Protein AF-A0A5C5FKF2-F1 (afdb_monomer_lite)

Sequence (70 aa):
KNACVLYSIIGESCKLGPWSRVEGAPLVGDKQSIAILGKDVSVLKEVHIRSCIVLPSKNLSRSAKNEVLL

Radius of gyration: 11.16 Å; chains: 1; bounding box: 25×21×33 Å

Structure (mmCIF, N/CA/C/O backbone):
data_AF-A0A5C5FKF2-F1
#
_entry.id   AF-A0A5C5FKF2-F1
#
loop_
_atom_site.group_PDB
_atom_site.id
_atom_site.type_symbol
_atom_site.label_atom_id
_atom_site.label_alt_id
_atom_site.label_comp_id
_atom_site.label_asym_id
_atom_site.label_entity_id
_atom_site.label_seq_id
_atom_site.pdbx_PDB_ins_code
_atom_site.Cartn_x
_atom_site.Cartn_y
_atom_site.Cartn_z
_atom_site.occupancy
_atom_site.B_iso_or_equiv
_atom_site.auth_seq_id
_atom_site.auth_comp_id
_atom_site.auth_asym_id
_atom_site.auth_atom_id
_atom_site.pdbx_PDB_model_num
ATOM 1 N N . LYS A 1 1 ? 3.579 -4.273 16.848 1.00 65.06 1 LYS A N 1
ATOM 2 C CA . LYS A 1 1 ? 2.629 -4.645 15.768 1.00 65.06 1 LYS A CA 1
ATOM 3 C C . LYS A 1 1 ? 2.980 -3.775 14.574 1.00 65.06 1 LYS A C 1
ATOM 5 O O . LYS A 1 1 ? 2.996 -2.566 14.747 1.00 65.06 1 LYS A O 1
ATOM 10 N N . ASN A 1 2 ? 3.329 -4.370 13.436 1.00 91.81 2 ASN A N 1
ATOM 11 C CA . ASN A 1 2 ? 4.109 -3.683 12.402 1.00 91.81 2 ASN A CA 1
ATOM 12 C C . ASN A 1 2 ? 3.240 -3.397 11.174 1.00 91.81 2 ASN A C 1
ATOM 14 O O . ASN A 1 2 ? 2.335 -4.174 10.885 1.00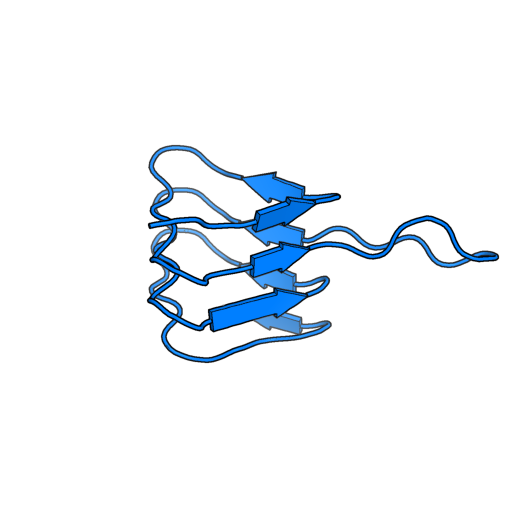 91.81 2 ASN A O 1
ATOM 18 N N . ALA A 1 3 ? 3.525 -2.312 10.466 1.00 94.25 3 ALA A N 1
ATOM 19 C CA . ALA A 1 3 ? 2.958 -1.992 9.160 1.00 94.25 3 ALA A CA 1
ATOM 20 C C . ALA A 1 3 ? 4.112 -1.727 8.188 1.00 94.25 3 ALA A C 1
ATOM 22 O O . ALA A 1 3 ? 5.227 -1.427 8.619 1.00 94.25 3 ALA A O 1
ATOM 23 N N . CYS A 1 4 ? 3.862 -1.860 6.890 1.00 94.50 4 CYS A N 1
ATOM 24 C CA . CYS A 1 4 ? 4.879 -1.658 5.865 1.00 94.50 4 CYS A CA 1
ATOM 25 C C . CYS A 1 4 ? 4.431 -0.578 4.879 1.00 94.50 4 CYS A C 1
ATOM 27 O O . CYS A 1 4 ? 3.319 -0.641 4.358 1.00 94.50 4 CYS A O 1
ATOM 29 N N . VAL A 1 5 ? 5.297 0.405 4.632 1.00 95.19 5 VAL A N 1
ATOM 30 C CA . VAL A 1 5 ? 5.058 1.491 3.677 1.00 95.19 5 VAL A CA 1
ATOM 31 C C . VAL A 1 5 ? 6.253 1.577 2.742 1.00 95.19 5 VAL A C 1
ATOM 33 O O . VAL A 1 5 ? 7.379 1.763 3.196 1.00 95.19 5 VAL A O 1
ATOM 36 N N . LEU A 1 6 ? 6.017 1.407 1.445 1.00 94.50 6 LEU A N 1
ATOM 37 C CA . LEU A 1 6 ? 7.058 1.364 0.415 1.00 94.50 6 LEU A CA 1
ATOM 38 C C . LEU A 1 6 ? 6.583 2.152 -0.805 1.00 94.50 6 LEU A C 1
ATOM 40 O O . LEU A 1 6 ? 5.436 2.003 -1.201 1.00 94.50 6 LEU A O 1
ATOM 44 N N . TYR A 1 7 ? 7.420 2.975 -1.437 1.00 93.75 7 TYR A N 1
ATOM 45 C CA . TYR A 1 7 ? 7.064 3.653 -2.703 1.00 93.75 7 TYR A CA 1
ATOM 46 C C . TYR A 1 7 ? 5.671 4.321 -2.673 1.00 93.75 7 TYR A C 1
ATOM 48 O O . TYR A 1 7 ? 4.818 4.045 -3.517 1.00 93.75 7 TYR A O 1
ATOM 56 N N . SER A 1 8 ? 5.398 5.109 -1.630 1.00 94.69 8 SER A N 1
ATOM 57 C CA . SER A 1 8 ? 4.058 5.632 -1.343 1.00 94.69 8 SER A CA 1
ATOM 58 C C . SER A 1 8 ? 4.099 7.062 -0.812 1.00 94.69 8 SER A C 1
ATOM 60 O O . SER A 1 8 ? 5.063 7.452 -0.155 1.00 94.69 8 SER A O 1
ATOM 62 N N . ILE A 1 9 ? 3.027 7.815 -1.056 1.00 95.50 9 ILE A N 1
ATOM 63 C CA . ILE A 1 9 ? 2.756 9.129 -0.460 1.00 95.50 9 ILE A CA 1
ATOM 64 C C . ILE A 1 9 ? 1.614 8.960 0.537 1.00 95.50 9 ILE A C 1
ATOM 66 O O . ILE A 1 9 ? 0.545 8.463 0.181 1.00 95.50 9 ILE A O 1
ATOM 70 N N . ILE A 1 10 ? 1.836 9.376 1.783 1.00 95.81 10 ILE A N 1
ATOM 71 C CA . ILE A 1 10 ? 0.856 9.273 2.866 1.00 95.81 10 ILE A CA 1
ATOM 72 C C . ILE A 1 10 ? 0.452 10.679 3.300 1.00 95.81 10 ILE A C 1
ATOM 74 O O . ILE A 1 10 ? 1.307 11.488 3.657 1.00 95.81 10 ILE A O 1
ATOM 78 N N . GLY A 1 11 ? -0.847 10.964 3.255 1.00 95.19 11 GLY A N 1
ATOM 79 C CA . GLY A 1 11 ? -1.421 12.222 3.710 1.00 95.19 11 GLY A CA 1
ATOM 80 C C . GLY A 1 11 ? -1.413 12.378 5.232 1.00 95.19 11 GLY A C 1
ATOM 81 O O . GLY A 1 11 ? -1.202 11.429 5.990 1.00 95.19 11 GLY A O 1
ATOM 82 N N . GLU A 1 12 ? -1.681 13.599 5.688 1.00 96.50 12 GLU A N 1
ATOM 83 C CA . GLU A 1 12 ? -1.782 13.936 7.111 1.00 96.50 12 GLU A CA 1
ATOM 84 C C . GLU A 1 12 ? -2.827 13.065 7.837 1.00 96.50 12 GLU A C 1
ATOM 86 O O . GLU A 1 12 ? -3.850 12.689 7.258 1.00 96.50 12 GLU A O 1
ATOM 91 N N . SER A 1 13 ? -2.581 12.760 9.117 1.00 96.12 13 SER A N 1
ATOM 92 C CA . SER A 1 13 ? -3.521 12.056 10.007 1.00 96.12 13 SER A CA 1
ATOM 93 C C . SER A 1 13 ? -3.954 10.655 9.546 1.00 96.12 13 SER A C 1
ATOM 95 O O . SER A 1 13 ? -4.949 10.110 10.031 1.00 96.12 13 SER A O 1
ATOM 97 N N . CYS A 1 14 ? -3.192 10.025 8.649 1.00 95.38 14 CYS A N 1
ATOM 98 C CA . CYS A 1 14 ? -3.442 8.643 8.256 1.00 95.38 14 CYS A CA 1
ATOM 99 C C . CYS A 1 14 ? -3.144 7.654 9.392 1.00 95.38 14 CYS A C 1
ATOM 101 O O . CYS A 1 14 ? -2.186 7.809 10.151 1.00 95.38 14 CYS A O 1
ATOM 103 N N . LYS A 1 15 ? -3.935 6.582 9.468 1.00 95.50 15 LYS A N 1
ATOM 104 C CA . LYS A 1 15 ? -3.772 5.501 10.449 1.00 95.50 15 LYS A CA 1
ATOM 105 C C . LYS A 1 15 ? -3.534 4.186 9.726 1.00 95.50 15 LYS A C 1
ATOM 107 O O . LYS A 1 15 ? -4.352 3.781 8.908 1.00 95.50 15 LYS A O 1
ATOM 112 N N . LEU A 1 16 ? -2.439 3.501 10.045 1.00 95.50 16 LEU A N 1
ATOM 113 C CA . LEU A 1 16 ? -2.098 2.204 9.459 1.00 95.50 16 LEU A CA 1
ATOM 114 C C . LEU A 1 16 ? -2.230 1.098 10.504 1.00 95.50 16 LEU A C 1
ATOM 116 O O . LEU A 1 16 ? -1.585 1.122 11.553 1.00 95.50 16 LEU A O 1
ATOM 120 N N . GLY A 1 17 ? -3.090 0.125 10.219 1.00 95.00 17 GLY A N 1
ATOM 121 C CA . GLY A 1 17 ? -3.358 -1.004 11.091 1.00 95.00 17 GLY A CA 1
ATOM 122 C C . GLY A 1 17 ? -2.194 -2.003 11.156 1.00 95.00 17 GLY A C 1
ATOM 123 O O . GLY A 1 17 ? -1.351 -2.056 10.258 1.00 95.00 17 GLY A O 1
ATOM 124 N N . PRO A 1 18 ? -2.146 -2.854 12.193 1.00 96.00 18 PRO A N 1
ATOM 125 C CA . PRO A 1 18 ? -1.225 -3.987 12.255 1.00 96.00 18 PRO A CA 1
ATOM 126 C C . PRO A 1 18 ? -1.306 -4.871 11.009 1.00 96.00 18 PRO A C 1
ATOM 128 O O . PRO A 1 18 ? -2.403 -5.205 10.572 1.00 96.00 18 PRO A O 1
ATOM 131 N N . TRP A 1 19 ? -0.161 -5.295 10.481 1.00 95.00 19 TRP A N 1
ATOM 132 C CA . TRP A 1 19 ? -0.055 -6.113 9.268 1.00 95.00 19 TRP A CA 1
ATOM 133 C C . TRP A 1 19 ? -0.618 -5.447 8.007 1.00 95.00 19 TRP A C 1
ATOM 135 O O . TRP A 1 19 ? -0.796 -6.116 6.992 1.00 95.00 19 TRP A O 1
ATOM 145 N N . SER A 1 20 ? -0.886 -4.138 8.051 1.00 96.06 20 SER A N 1
ATOM 146 C CA . SER A 1 20 ? -1.212 -3.386 6.846 1.00 96.06 20 SER A CA 1
ATOM 147 C C . SER A 1 20 ? 0.038 -3.143 6.009 1.00 96.06 20 SER A C 1
ATOM 149 O O . SER A 1 20 ? 1.161 -3.031 6.522 1.00 96.06 20 SER A O 1
ATOM 151 N N . ARG A 1 21 ? -0.161 -3.072 4.696 1.00 95.62 21 ARG A N 1
ATOM 152 C CA . ARG A 1 21 ? 0.909 -2.819 3.742 1.00 95.62 21 ARG A CA 1
ATOM 153 C C . ARG A 1 21 ? 0.423 -1.870 2.665 1.00 95.62 21 ARG A C 1
ATOM 155 O O . ARG A 1 21 ? -0.560 -2.157 1.993 1.00 95.62 21 ARG A O 1
ATOM 162 N N . VAL A 1 22 ? 1.117 -0.754 2.520 1.00 96.25 22 VAL A N 1
ATOM 163 C CA . VAL A 1 22 ? 0.853 0.261 1.505 1.00 96.25 22 VAL A CA 1
ATOM 164 C C . VAL A 1 22 ? 2.079 0.321 0.616 1.00 96.25 22 VAL A C 1
ATOM 166 O O . VAL A 1 22 ? 3.165 0.665 1.084 1.00 96.25 22 VAL A O 1
ATOM 169 N N . GLU A 1 23 ? 1.932 -0.082 -0.642 1.00 95.44 23 GLU A N 1
ATOM 170 C CA . GLU A 1 23 ? 3.067 -0.117 -1.549 1.00 95.44 23 GLU A CA 1
ATOM 171 C C . GLU A 1 23 ? 2.774 0.306 -2.986 1.00 95.44 23 GLU A C 1
ATOM 173 O O . GLU A 1 23 ? 1.767 -0.048 -3.597 1.00 95.44 23 GLU A O 1
ATOM 178 N N . GLY A 1 24 ? 3.711 1.044 -3.564 1.00 91.38 24 GLY A N 1
ATOM 179 C CA . GLY A 1 24 ? 3.891 1.088 -5.009 1.00 91.38 24 GLY A CA 1
ATOM 180 C C . GLY A 1 24 ? 4.646 -0.142 -5.523 1.00 91.38 24 GLY A C 1
ATOM 181 O O . GLY A 1 24 ? 4.925 -1.086 -4.781 1.00 91.38 24 GLY A O 1
ATOM 182 N N . ALA A 1 25 ? 5.008 -0.124 -6.799 1.00 87.94 25 ALA A N 1
ATOM 183 C CA . ALA A 1 25 ? 5.970 -1.051 -7.375 1.00 87.94 25 ALA A CA 1
ATOM 184 C C . ALA A 1 25 ? 7.280 -0.296 -7.658 1.00 87.94 25 ALA A C 1
ATOM 186 O O . ALA A 1 25 ? 7.230 0.787 -8.257 1.00 87.94 25 ALA A O 1
ATOM 187 N N . PRO A 1 26 ? 8.445 -0.843 -7.251 1.00 83.06 26 PRO A N 1
ATOM 188 C CA . PRO A 1 26 ? 9.731 -0.311 -7.683 1.00 83.06 26 PRO A CA 1
ATOM 189 C C . PRO A 1 26 ? 9.837 -0.367 -9.209 1.00 83.06 26 PRO A C 1
ATOM 191 O O . PRO A 1 26 ? 9.151 -1.161 -9.853 1.00 83.06 26 PRO A O 1
ATOM 194 N N . LEU A 1 27 ? 10.718 0.455 -9.778 1.00 77.50 27 LEU A N 1
ATOM 195 C CA . LEU A 1 27 ? 11.008 0.469 -11.209 1.00 77.50 27 LEU A CA 1
ATOM 196 C C . LEU A 1 27 ? 11.638 -0.877 -11.627 1.00 77.50 27 LEU A C 1
ATOM 198 O O . LEU A 1 27 ? 12.852 -1.057 -11.560 1.00 77.50 27 LEU A O 1
ATOM 202 N N . VAL A 1 28 ? 10.804 -1.845 -12.007 1.00 78.19 28 VAL A N 1
ATOM 203 C CA . VAL A 1 28 ? 11.225 -3.122 -12.598 1.00 78.19 28 VAL A CA 1
ATOM 204 C C . VAL A 1 28 ? 10.837 -3.072 -14.075 1.00 78.19 28 VAL A C 1
ATOM 206 O O . VAL A 1 28 ? 9.679 -3.293 -14.429 1.00 78.19 28 VAL A O 1
ATOM 209 N N . GLY A 1 29 ? 11.796 -2.714 -14.933 1.00 77.38 29 GLY A N 1
ATOM 210 C CA . GLY A 1 29 ? 11.540 -2.355 -16.335 1.00 77.38 29 GLY A CA 1
ATOM 211 C C . GLY A 1 29 ? 10.982 -0.932 -16.464 1.00 77.38 29 GLY A C 1
ATOM 212 O O . GLY A 1 29 ? 11.385 -0.049 -15.716 1.00 77.38 29 GLY A O 1
ATOM 213 N N . ASP A 1 30 ? 10.019 -0.714 -17.365 1.00 78.25 30 ASP A N 1
ATOM 214 C CA . ASP A 1 30 ? 9.473 0.628 -17.660 1.00 78.25 30 ASP A CA 1
ATOM 215 C C . ASP A 1 30 ? 8.282 1.047 -16.776 1.00 78.25 30 ASP A C 1
ATOM 217 O O . ASP A 1 30 ? 7.676 2.097 -16.991 1.00 78.25 30 ASP A O 1
ATOM 221 N N . LYS A 1 31 ? 7.878 0.221 -15.802 1.00 75.69 31 LYS A N 1
ATOM 222 C CA . LYS A 1 31 ? 6.670 0.466 -14.997 1.00 75.69 31 LYS A CA 1
ATOM 223 C C . LYS A 1 31 ? 7.026 0.730 -13.541 1.00 75.69 31 LYS A C 1
ATOM 225 O O . LYS A 1 31 ? 7.294 -0.195 -12.782 1.00 75.69 31 LYS A O 1
ATOM 230 N N . GLN A 1 32 ? 6.959 1.999 -13.155 1.00 86.19 32 GLN A N 1
ATOM 231 C CA . GLN A 1 32 ? 6.920 2.429 -11.761 1.00 86.19 32 GLN A CA 1
ATOM 232 C C . GLN A 1 32 ? 5.473 2.707 -11.360 1.00 86.19 32 GLN A C 1
ATOM 234 O O . GLN A 1 32 ? 4.693 3.246 -12.146 1.00 86.19 32 GLN A O 1
ATOM 239 N N . SER A 1 33 ? 5.114 2.377 -10.124 1.00 91.38 33 SER A N 1
ATOM 240 C CA . SER A 1 33 ? 3.830 2.787 -9.569 1.00 91.38 33 SER A CA 1
ATOM 241 C C . SER A 1 33 ? 3.978 3.271 -8.139 1.00 91.38 33 SER A C 1
ATOM 243 O O . SER A 1 33 ? 4.917 2.914 -7.429 1.00 91.38 33 SER A O 1
ATOM 245 N N . ILE A 1 34 ? 3.030 4.101 -7.726 1.00 93.62 34 ILE A N 1
ATOM 246 C CA . ILE A 1 34 ? 2.998 4.735 -6.415 1.00 93.62 34 ILE A CA 1
ATOM 247 C C . ILE A 1 34 ? 1.632 4.494 -5.784 1.00 93.62 34 ILE A C 1
ATOM 249 O O . ILE A 1 34 ? 0.621 4.488 -6.489 1.00 93.62 34 ILE A O 1
ATOM 253 N N . ALA A 1 35 ? 1.590 4.269 -4.474 1.00 95.38 35 ALA A N 1
ATOM 254 C CA . ALA A 1 35 ? 0.338 4.341 -3.727 1.00 95.38 35 ALA A CA 1
ATOM 255 C C . ALA A 1 35 ? 0.220 5.721 -3.070 1.00 95.38 35 ALA A C 1
ATOM 257 O O . ALA A 1 35 ? 1.171 6.204 -2.458 1.00 95.38 35 ALA A O 1
ATOM 258 N N . ILE A 1 36 ? -0.934 6.365 -3.209 1.00 96.12 36 ILE A N 1
ATOM 259 C CA . ILE A 1 36 ? -1.201 7.698 -2.666 1.00 96.12 36 ILE A CA 1
ATOM 260 C C . ILE A 1 36 ? -2.385 7.584 -1.718 1.00 96.12 36 ILE A C 1
ATOM 262 O O . ILE A 1 36 ? -3.457 7.145 -2.125 1.00 96.12 36 ILE A O 1
ATOM 266 N N . LEU A 1 37 ? -2.203 7.975 -0.461 1.00 96.50 37 LEU A N 1
ATOM 267 C CA . LEU A 1 37 ? -3.274 8.060 0.527 1.00 96.50 37 LEU A CA 1
ATOM 268 C C . LEU A 1 37 ? -3.563 9.5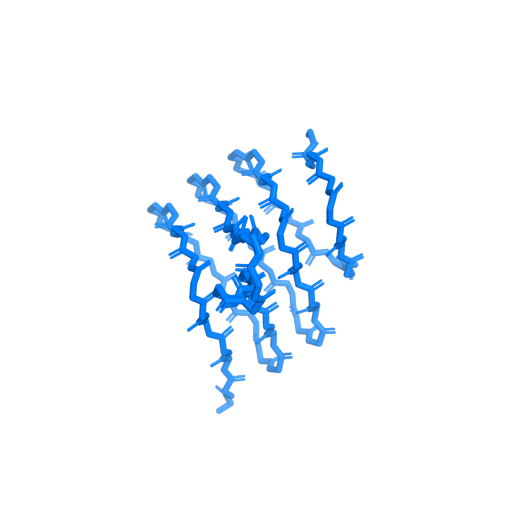28 0.828 1.00 96.50 37 LEU A C 1
ATOM 270 O O . LEU A 1 37 ? -2.660 10.273 1.199 1.00 96.50 37 LEU A O 1
ATOM 274 N N . GLY A 1 38 ? -4.821 9.936 0.675 1.00 95.69 38 GLY A N 1
ATOM 275 C CA . GLY A 1 38 ? -5.297 11.258 1.066 1.00 95.69 38 GLY A CA 1
ATOM 276 C C . GLY A 1 38 ? -5.283 11.476 2.582 1.00 95.69 38 GLY A C 1
ATOM 277 O O . GLY A 1 38 ? -4.970 10.580 3.361 1.00 95.69 38 GLY A O 1
ATOM 278 N N . LYS A 1 39 ? -5.638 12.690 3.009 1.00 96.06 39 LYS A N 1
ATOM 279 C CA . LYS A 1 39 ? -5.744 13.059 4.429 1.00 96.06 39 LYS A CA 1
ATOM 280 C C . LYS A 1 39 ? -6.779 12.199 5.168 1.00 96.06 39 LYS A C 1
ATOM 282 O O . LYS A 1 39 ? -7.807 11.854 4.595 1.00 96.06 39 LYS A O 1
ATOM 287 N N . ASP A 1 40 ? -6.535 11.892 6.441 1.00 96.75 40 ASP A N 1
ATOM 288 C CA . ASP A 1 40 ? -7.466 11.156 7.314 1.00 96.75 40 ASP A CA 1
ATOM 289 C C . ASP A 1 40 ? -7.862 9.760 6.782 1.00 96.75 40 ASP A C 1
ATOM 291 O O . ASP A 1 40 ? -8.974 9.277 7.014 1.00 96.75 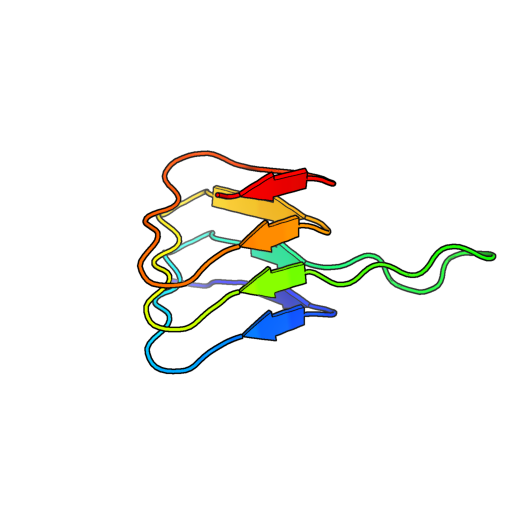40 ASP A O 1
ATOM 295 N N . VAL A 1 41 ? -6.964 9.080 6.060 1.00 96.25 41 VAL A N 1
ATOM 296 C CA . VAL A 1 41 ? -7.194 7.703 5.592 1.00 96.25 41 VAL A CA 1
ATOM 297 C C . VAL A 1 41 ? -6.806 6.694 6.672 1.00 96.25 41 VAL A C 1
ATOM 299 O O . VAL A 1 41 ? -5.697 6.708 7.203 1.00 96.25 41 VAL A O 1
ATOM 302 N N . SER A 1 42 ? -7.708 5.768 6.979 1.00 96.44 42 SER A N 1
ATOM 303 C CA . SER A 1 42 ? -7.481 4.678 7.929 1.00 96.44 42 SER A CA 1
ATOM 304 C C . SER A 1 42 ? -7.429 3.339 7.206 1.00 96.44 42 SER A C 1
ATOM 306 O O . SER A 1 42 ? -8.423 2.880 6.652 1.00 96.44 42 SER A O 1
ATOM 308 N N . VAL A 1 43 ? -6.274 2.687 7.232 1.00 96.19 43 VAL A N 1
ATOM 309 C CA . VAL A 1 43 ? -6.064 1.336 6.712 1.00 96.19 43 VAL A CA 1
ATOM 310 C C . VAL A 1 43 ? -6.215 0.352 7.866 1.00 96.19 43 VAL A C 1
ATOM 312 O O . VAL A 1 43 ? -5.475 0.431 8.846 1.00 96.19 43 VAL A O 1
ATOM 315 N N . LEU A 1 44 ? -7.181 -0.563 7.784 1.00 96.06 44 LEU A N 1
ATOM 316 C CA . LEU A 1 44 ? -7.405 -1.556 8.834 1.00 96.06 44 LEU A CA 1
ATOM 317 C C . LEU A 1 44 ? -6.302 -2.627 8.856 1.00 96.06 44 LEU A C 1
ATOM 319 O O . LEU A 1 44 ? -5.389 -2.659 8.029 1.00 96.06 44 LEU A O 1
ATOM 323 N N . LYS A 1 45 ? -6.369 -3.500 9.866 1.00 95.31 45 LYS A N 1
ATOM 324 C CA . LYS A 1 45 ? -5.443 -4.627 10.007 1.00 95.31 45 LYS A CA 1
ATOM 325 C C . LYS A 1 45 ? -5.506 -5.549 8.786 1.00 95.31 45 LYS A C 1
ATOM 327 O O . LYS A 1 45 ? -6.583 -5.744 8.237 1.00 95.31 45 LYS A O 1
ATOM 332 N N . GLU A 1 46 ? -4.367 -6.127 8.409 1.00 95.12 46 GLU A N 1
ATOM 333 C CA . GLU A 1 46 ? -4.269 -7.139 7.335 1.00 95.12 46 GLU A CA 1
ATOM 334 C C . GLU A 1 46 ? -4.728 -6.647 5.946 1.00 95.12 46 GLU A C 1
ATOM 336 O O . GLU A 1 46 ? -5.036 -7.441 5.059 1.00 95.12 46 GLU A O 1
ATOM 341 N N . VAL A 1 47 ? -4.749 -5.327 5.734 1.00 95.62 47 VAL A N 1
ATOM 342 C CA . VAL A 1 47 ? -5.126 -4.714 4.455 1.00 95.62 47 VAL A CA 1
ATOM 343 C C . VAL A 1 47 ? -3.890 -4.397 3.619 1.00 95.62 47 VAL A C 1
ATOM 345 O O . VAL A 1 47 ? -2.921 -3.806 4.100 1.00 95.62 47 VAL A O 1
ATOM 348 N N . HIS A 1 48 ? -3.951 -4.759 2.339 1.00 95.69 48 HIS A N 1
ATOM 349 C CA . HIS A 1 48 ? -2.901 -4.511 1.361 1.00 95.69 48 HIS A CA 1
ATOM 350 C C . HIS A 1 48 ? -3.367 -3.510 0.299 1.00 95.69 48 HIS A C 1
ATOM 352 O O . HIS A 1 48 ? -4.306 -3.786 -0.444 1.00 95.69 48 HIS A O 1
ATOM 358 N N . ILE A 1 49 ? -2.700 -2.363 0.210 1.00 96.25 49 ILE A N 1
ATOM 359 C CA . ILE A 1 49 ? -2.982 -1.308 -0.764 1.00 96.25 49 ILE A CA 1
ATOM 360 C C . ILE A 1 49 ? -1.813 -1.231 -1.728 1.00 96.25 49 ILE A C 1
ATOM 362 O O . ILE A 1 49 ? -0.705 -0.881 -1.321 1.00 96.25 49 ILE A O 1
ATOM 366 N N . ARG A 1 50 ? -2.056 -1.551 -3.001 1.00 95.12 50 ARG A N 1
ATOM 367 C CA . ARG A 1 50 ? -1.005 -1.563 -4.016 1.00 95.12 50 ARG A CA 1
ATOM 368 C C . ARG A 1 50 ? -1.309 -0.637 -5.179 1.00 95.12 50 ARG A C 1
ATOM 370 O O . ARG A 1 50 ? -2.213 -0.908 -5.955 1.00 95.12 50 ARG A O 1
ATOM 377 N N . SER A 1 51 ? -0.464 0.370 -5.395 1.00 94.69 51 SER A N 1
ATOM 378 C CA . SER A 1 51 ? -0.572 1.250 -6.576 1.00 94.69 51 SER A CA 1
ATOM 379 C C . SER A 1 51 ? -1.969 1.872 -6.731 1.00 94.69 51 SER A C 1
ATOM 381 O O . SER A 1 51 ? -2.518 1.926 -7.829 1.00 94.69 51 SER A O 1
ATOM 383 N N . CYS A 1 52 ? -2.569 2.264 -5.607 1.00 95.06 52 CYS A N 1
ATOM 384 C CA . CYS A 1 52 ? -3.894 2.873 -5.559 1.00 95.06 52 CYS A CA 1
ATOM 385 C C . CYS A 1 52 ? -3.793 4.353 -5.216 1.00 95.06 52 CYS A C 1
ATOM 387 O O . CYS A 1 52 ? -2.869 4.770 -4.517 1.00 95.06 52 CYS A O 1
ATOM 389 N N . ILE A 1 53 ? -4.803 5.113 -5.625 1.00 95.69 53 ILE A N 1
ATOM 390 C CA . ILE A 1 53 ? -5.024 6.478 -5.147 1.00 95.69 53 ILE A CA 1
ATOM 391 C C . ILE A 1 53 ? -6.249 6.441 -4.239 1.00 95.69 53 ILE A C 1
ATOM 393 O O . ILE A 1 53 ? -7.340 6.104 -4.686 1.00 95.69 53 ILE A O 1
ATOM 397 N N . VAL A 1 54 ? -6.067 6.750 -2.961 1.00 96.44 54 VAL A N 1
ATOM 398 C CA . VAL A 1 54 ? -7.127 6.738 -1.952 1.00 96.44 54 VAL A CA 1
ATOM 399 C C . VAL A 1 54 ? -7.514 8.169 -1.633 1.00 96.44 54 VAL A C 1
ATOM 401 O O . VAL A 1 54 ? -6.666 8.962 -1.222 1.00 96.44 54 VAL A O 1
ATOM 404 N N . LEU A 1 55 ? -8.791 8.501 -1.803 1.00 95.25 55 LEU A N 1
ATOM 405 C CA . LEU A 1 55 ? -9.290 9.826 -1.459 1.00 95.25 55 LEU A CA 1
ATOM 406 C C . LEU A 1 55 ? -9.291 10.079 0.059 1.00 95.25 55 LEU A C 1
ATOM 408 O O . LEU A 1 55 ? -9.269 9.132 0.850 1.00 95.25 55 LEU A O 1
ATOM 412 N N . PRO A 1 56 ? -9.322 11.355 0.483 1.00 96.00 56 PRO A N 1
ATOM 413 C CA . PRO A 1 56 ? -9.369 11.709 1.894 1.00 96.00 56 PRO A CA 1
ATOM 414 C C . PRO A 1 56 ? -10.569 11.117 2.650 1.00 96.00 56 PRO A C 1
ATOM 416 O O . PRO A 1 56 ? -11.623 10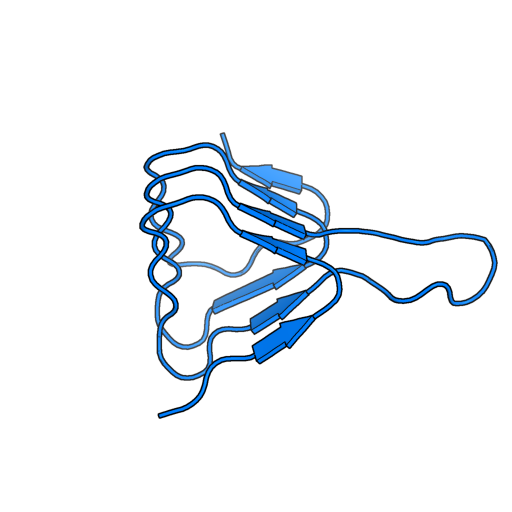.834 2.070 1.00 96.00 56 PRO A O 1
ATOM 419 N N . SER A 1 57 ? -10.401 10.973 3.966 1.00 95.00 57 SER A N 1
ATOM 420 C CA . SER A 1 57 ? -11.428 10.539 4.922 1.00 95.00 57 SER A CA 1
ATOM 421 C C . SER A 1 57 ? -12.009 9.150 4.624 1.00 95.00 57 SER A C 1
ATOM 423 O O . SER A 1 57 ? -13.203 8.901 4.807 1.00 95.00 57 SER A O 1
ATOM 425 N N . LYS A 1 58 ? -11.162 8.225 4.152 1.00 94.81 58 LYS A N 1
ATOM 426 C CA . LYS A 1 58 ? -11.551 6.849 3.812 1.00 94.81 58 LYS A CA 1
ATOM 427 C C . LYS A 1 58 ? -11.082 5.821 4.823 1.00 94.81 58 LYS A C 1
ATOM 429 O O . LYS A 1 58 ? -9.983 5.897 5.355 1.00 94.81 58 LYS A O 1
ATOM 434 N N . ASN A 1 59 ? -11.920 4.809 5.033 1.00 95.00 59 ASN A N 1
ATOM 435 C CA . ASN A 1 59 ? -11.620 3.662 5.881 1.00 95.00 59 ASN A CA 1
ATOM 436 C C . ASN A 1 59 ? -11.502 2.410 5.008 1.00 95.00 59 ASN A C 1
ATOM 4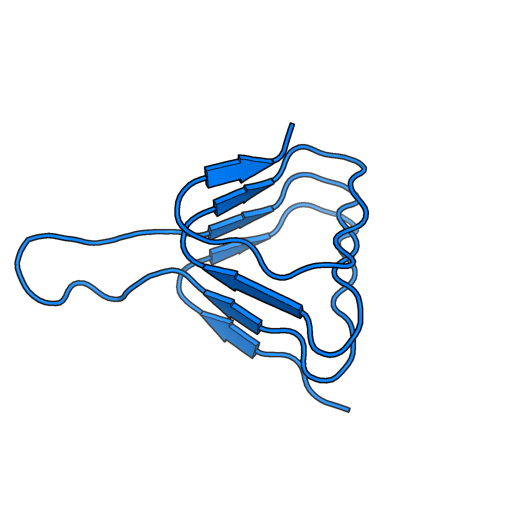38 O O . ASN A 1 59 ? -12.495 1.921 4.473 1.00 95.00 59 ASN A O 1
ATOM 442 N N . LEU A 1 60 ? -10.285 1.895 4.858 1.00 94.38 60 LEU A N 1
ATOM 443 C CA . LEU A 1 60 ? -9.983 0.734 4.032 1.00 94.38 60 LEU A CA 1
ATOM 444 C C . LEU A 1 60 ? -10.039 -0.524 4.889 1.00 94.38 60 LEU A C 1
ATOM 446 O O . LEU A 1 60 ? -9.139 -0.786 5.685 1.00 94.38 60 LEU A O 1
ATOM 450 N N . SER A 1 61 ? -11.105 -1.300 4.715 1.00 94.81 61 SER A N 1
ATOM 451 C CA . SER A 1 61 ? -11.285 -2.619 5.333 1.00 94.81 61 SER A CA 1
ATOM 452 C C . SER A 1 61 ? -10.924 -3.779 4.409 1.00 94.81 61 SER A C 1
ATOM 454 O O . SER A 1 61 ? -10.878 -4.925 4.849 1.00 94.81 61 SER A O 1
ATOM 456 N N . ARG A 1 62 ? -10.681 -3.490 3.129 1.00 94.19 62 ARG A N 1
ATOM 457 C CA . ARG A 1 62 ? -10.373 -4.468 2.088 1.00 94.19 62 ARG A CA 1
ATOM 458 C C . ARG A 1 62 ? -9.128 -4.038 1.331 1.00 94.19 62 ARG A C 1
ATOM 460 O O . ARG A 1 62 ? -8.862 -2.845 1.192 1.00 94.19 62 ARG A O 1
ATOM 467 N N . SER A 1 63 ? -8.384 -5.028 0.858 1.00 95.38 63 SER A N 1
ATOM 468 C CA . SER A 1 63 ? -7.227 -4.821 -0.007 1.00 95.38 63 SER A CA 1
ATOM 469 C C . SER A 1 63 ? -7.662 -4.298 -1.374 1.00 95.38 63 SER A C 1
ATOM 471 O O . SER A 1 63 ? -8.692 -4.720 -1.894 1.00 95.38 63 SER A O 1
ATOM 473 N N . ALA A 1 64 ? -6.858 -3.406 -1.942 1.00 95.12 64 ALA A N 1
ATOM 474 C CA . ALA A 1 64 ? -7.121 -2.724 -3.205 1.00 95.12 64 ALA A CA 1
ATOM 475 C C . ALA A 1 64 ? -5.844 -2.692 -4.047 1.00 95.12 64 ALA A C 1
ATOM 477 O O . ALA A 1 64 ? -4.734 -2.602 -3.502 1.00 95.12 64 ALA A O 1
ATOM 478 N N . LYS A 1 65 ? -5.985 -2.775 -5.373 1.00 94.75 65 LYS A N 1
ATOM 479 C CA . LYS A 1 65 ? -4.838 -2.723 -6.287 1.00 94.75 65 LYS A CA 1
ATOM 480 C C . LYS A 1 65 ? -5.174 -2.015 -7.595 1.00 94.75 65 LYS A C 1
ATOM 482 O O . LYS A 1 65 ? -6.145 -2.379 -8.243 1.00 94.75 65 LYS A O 1
ATOM 487 N N . ASN A 1 66 ? -4.279 -1.130 -8.045 1.00 92.88 66 ASN A N 1
ATOM 488 C CA . ASN A 1 66 ? -4.339 -0.471 -9.358 1.00 92.88 66 ASN A CA 1
ATOM 489 C C . ASN A 1 66 ? -5.667 0.263 -9.619 1.00 92.88 66 ASN A C 1
ATOM 491 O O . ASN A 1 66 ? -6.176 0.249 -10.739 1.00 92.88 66 ASN A O 1
ATOM 495 N N . GLU A 1 67 ? -6.238 0.882 -8.590 1.00 94.06 67 GLU A N 1
ATOM 496 C CA . GLU A 1 67 ? -7.537 1.546 -8.682 1.00 94.06 67 GLU A CA 1
ATOM 497 C C . GLU A 1 67 ? -7.581 2.841 -7.867 1.00 94.06 67 GLU A C 1
ATOM 499 O O . GLU A 1 67 ? -6.755 3.077 -6.977 1.00 94.06 67 GLU A O 1
ATOM 504 N N . VAL A 1 68 ? -8.5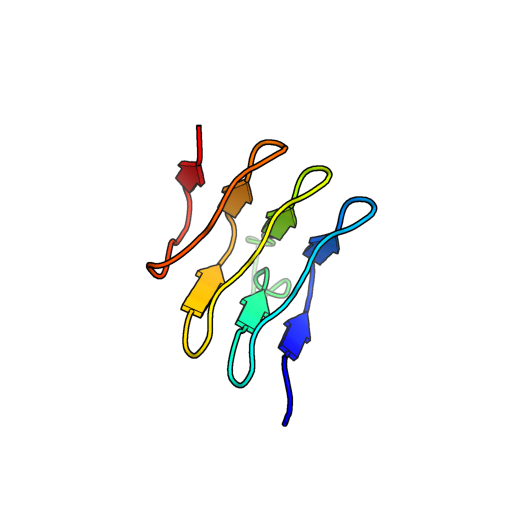61 3.686 -8.187 1.00 93.81 68 VAL A N 1
ATOM 505 C CA . VAL A 1 68 ? -8.854 4.909 -7.439 1.00 93.81 68 VAL A CA 1
ATOM 506 C C . VAL A 1 68 ? -10.016 4.624 -6.496 1.00 93.81 68 VAL A C 1
ATOM 508 O O . VAL A 1 68 ? -11.119 4.309 -6.939 1.00 93.81 68 VAL A O 1
ATOM 511 N N . LEU A 1 69 ? -9.761 4.730 -5.195 1.00 91.88 69 LEU A N 1
ATOM 512 C CA . LEU A 1 69 ? -10.758 4.529 -4.151 1.00 91.88 69 LEU A CA 1
ATOM 513 C C . LEU A 1 69 ? -11.432 5.873 -3.850 1.00 91.88 69 LEU A C 1
ATOM 515 O O . LEU A 1 69 ? -10.835 6.745 -3.206 1.00 91.88 69 LEU A O 1
ATOM 519 N N . LEU A 1 70 ? -12.654 6.011 -4.376 1.00 85.44 70 LEU A N 1
ATOM 520 C CA . LEU A 1 70 ? -13.515 7.198 -4.313 1.00 85.44 70 LEU A CA 1
ATOM 521 C C . LEU A 1 70 ? -14.210 7.365 -2.965 1.00 85.44 70 LEU A C 1
ATOM 523 O O . LEU A 1 70 ? -14.612 6.349 -2.356 1.00 85.44 70 LEU A O 1
#

Secondary structure (DSSP, 8-state):
---EEESEEE-TT-EE-TT-EEE-EEEETTEEE-EEE-TT-EE-TT-EEES-EE-TT-EE-S-EESSEE-

pLDDT: mean 92.83, std 6.06, range [65.06, 96.75]

InterPro domains:
  IPR011004 Trimeric LpxA-like superfamily [SSF51161] (3-54)
  IPR050486 Mannose-1-phosphate guanyltransferase [PTHR22572] (1-69)
  IPR056729 Mannose-1-phosphate guanyltransferase, C-terminal domain [PF25087] (1-67)

Foldseek 3Di:
DDEEEEQEAAEAQEAEEALEYAYWDPCPDPDTAYEYAYACEYEYHNEYEYREYEYHNYYHPHHDYPYYHD

Organism: NCBI:txid5288